Protein AF-A0A645BSR5-F1 (afdb_monomer_lite)

Radius of gyration: 11.01 Å; chains: 1; bounding box: 20×18×25 Å

Secondary structure (DSSP, 8-state):
--HHHHHHHHHTTPPPSS--GGGGGHHHHHHHTTPPP-

Organism: NCBI:txid1076179

pLDDT: mean 86.35, std 6.35, range [63.72, 94.69]

Structure (mmCIF, N/CA/C/O backbone):
data_AF-A0A645BSR5-F1
#
_entry.id   AF-A0A645BSR5-F1
#
loop_
_atom_site.group_PDB
_atom_site.id
_atom_site.type_symbol
_atom_site.label_atom_id
_atom_site.label_alt_id
_atom_site.label_comp_id
_atom_site.label_asym_id
_atom_site.label_entity_id
_atom_site.label_seq_id
_atom_site.pdbx_PDB_ins_code
_atom_site.Cartn_x
_atom_site.Cartn_y
_atom_site.Cartn_z
_atom_site.occupancy
_atom_site.B_iso_or_equiv
_atom_site.auth_seq_id
_atom_site.auth_comp_id
_atom_site.auth_asym_id
_atom_site.auth_atom_id
_atom_site.pdbx_PDB_model_num
ATOM 1 N N . MET A 1 1 ? 7.500 -7.773 -11.510 1.00 84.31 1 MET A N 1
ATOM 2 C CA . MET A 1 1 ? 6.572 -6.669 -11.831 1.00 84.31 1 MET A CA 1
ATOM 3 C C . MET A 1 1 ? 7.301 -5.344 -11.657 1.00 84.31 1 MET A C 1
ATOM 5 O O . MET A 1 1 ? 8.186 -5.253 -10.804 1.00 84.31 1 MET A O 1
ATOM 9 N N . THR A 1 2 ? 6.972 -4.327 -12.451 1.00 94.00 2 THR A N 1
ATOM 10 C CA . THR A 1 2 ? 7.395 -2.940 -12.206 1.00 94.00 2 THR A CA 1
ATOM 11 C C . THR A 1 2 ? 6.657 -2.361 -10.994 1.00 94.00 2 THR A C 1
ATOM 13 O O . THR A 1 2 ? 5.696 -2.944 -10.492 1.00 94.00 2 THR A O 1
ATOM 16 N N . GLY A 1 3 ? 7.092 -1.195 -10.501 1.00 87.62 3 GLY A N 1
ATOM 17 C CA . GLY A 1 3 ? 6.392 -0.514 -9.405 1.00 87.62 3 GLY A CA 1
ATOM 18 C C . GLY A 1 3 ? 4.939 -0.161 -9.746 1.00 87.62 3 GLY A C 1
ATOM 19 O O . GLY A 1 3 ? 4.074 -0.271 -8.883 1.00 87.62 3 GLY A O 1
ATOM 20 N N . TYR A 1 4 ? 4.675 0.202 -11.004 1.00 90.38 4 TYR A N 1
ATOM 21 C CA . TYR A 1 4 ? 3.341 0.531 -11.506 1.00 90.38 4 TYR A CA 1
ATOM 22 C C . TYR A 1 4 ? 2.427 -0.700 -11.559 1.00 90.38 4 TYR A C 1
ATOM 24 O O . TYR A 1 4 ? 1.380 -0.706 -10.919 1.00 90.38 4 TYR A O 1
ATOM 32 N N . GLU A 1 5 ? 2.8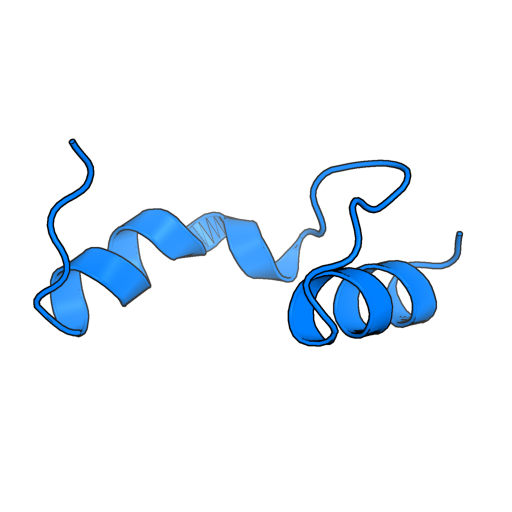74 -1.776 -12.216 1.00 94.69 5 GLU A N 1
ATOM 33 C CA . GLU A 1 5 ? 2.125 -3.042 -12.324 1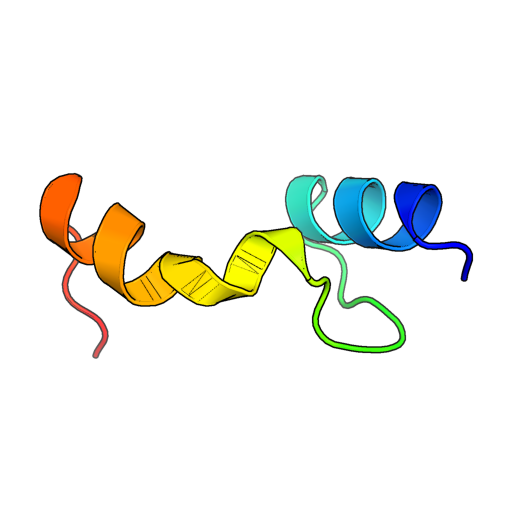.00 94.69 5 GLU A CA 1
ATOM 34 C C . GLU A 1 5 ?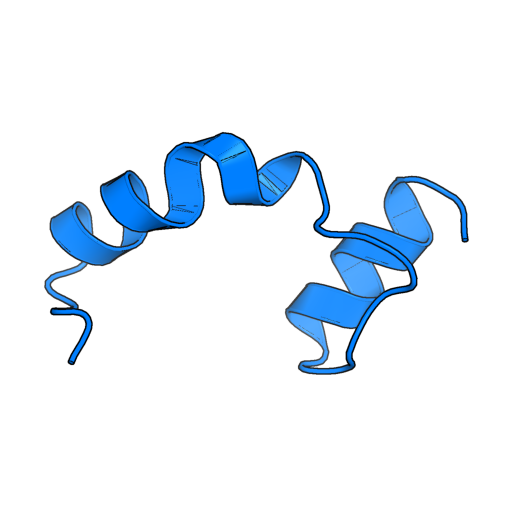 1.755 -3.607 -10.947 1.00 94.69 5 GLU A C 1
ATOM 36 O O . GLU A 1 5 ? 0.705 -4.214 -10.751 1.00 94.69 5 GLU A O 1
ATOM 41 N N . ARG A 1 6 ? 2.638 -3.408 -9.965 1.00 93.81 6 ARG A N 1
ATOM 42 C CA . ARG A 1 6 ? 2.429 -3.856 -8.589 1.00 93.81 6 ARG A CA 1
ATOM 43 C C . ARG A 1 6 ? 1.307 -3.097 -7.884 1.00 93.81 6 ARG A C 1
ATOM 45 O O . ARG A 1 6 ? 0.551 -3.699 -7.127 1.00 93.81 6 ARG A O 1
ATOM 52 N N . ILE A 1 7 ? 1.240 -1.783 -8.095 1.00 88.56 7 ILE A N 1
ATOM 53 C CA . ILE A 1 7 ? 0.175 -0.927 -7.560 1.00 88.56 7 ILE A CA 1
ATOM 54 C C . ILE A 1 7 ? -1.154 -1.315 -8.202 1.00 88.56 7 ILE A C 1
ATOM 56 O O . ILE A 1 7 ? -2.123 -1.555 -7.489 1.00 88.56 7 ILE A O 1
ATOM 60 N N . GLU A 1 8 ? -1.173 -1.441 -9.527 1.00 92.25 8 GLU A N 1
ATOM 61 C CA . GLU A 1 8 ? -2.363 -1.831 -10.282 1.00 92.25 8 GLU A CA 1
ATOM 62 C C . GLU A 1 8 ? -2.900 -3.194 -9.822 1.00 92.25 8 GLU A C 1
ATOM 64 O O . GLU A 1 8 ? -4.074 -3.309 -9.482 1.00 92.25 8 GLU A O 1
ATOM 69 N N . ALA A 1 9 ? -2.034 -4.202 -9.674 1.00 93.31 9 ALA A N 1
ATOM 70 C CA . ALA A 1 9 ? -2.436 -5.513 -9.167 1.00 93.31 9 ALA A CA 1
ATO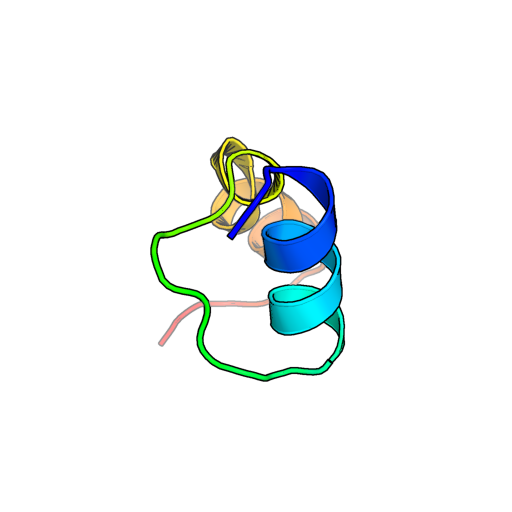M 71 C C . ALA A 1 9 ? -3.055 -5.454 -7.759 1.00 93.31 9 ALA A C 1
ATOM 73 O O . ALA A 1 9 ? -4.051 -6.128 -7.510 1.00 93.31 9 ALA A O 1
ATOM 74 N N . ALA A 1 10 ? -2.501 -4.643 -6.852 1.00 89.25 10 ALA A N 1
ATOM 75 C CA . ALA A 1 10 ? -3.050 -4.484 -5.507 1.00 89.25 10 ALA A CA 1
ATOM 76 C C . ALA A 1 10 ? -4.424 -3.789 -5.512 1.00 89.25 10 ALA A C 1
ATOM 78 O O . ALA A 1 10 ? -5.303 -4.183 -4.747 1.00 89.25 10 ALA A O 1
ATOM 79 N N . LEU A 1 11 ? -4.624 -2.791 -6.382 1.00 87.12 11 LEU A N 1
ATOM 80 C CA . LEU A 1 11 ? -5.922 -2.126 -6.567 1.00 87.12 11 LEU A CA 1
ATOM 81 C C . LEU A 1 11 ? -6.967 -3.065 -7.187 1.00 87.12 11 LEU A C 1
ATOM 83 O O . LEU A 1 11 ? -8.132 -3.019 -6.801 1.00 87.12 11 LEU A O 1
ATOM 87 N N . ASP A 1 12 ? -6.534 -3.970 -8.063 1.00 93.56 12 ASP A N 1
ATOM 88 C CA . ASP A 1 12 ? -7.350 -5.049 -8.634 1.00 93.56 12 ASP A CA 1
ATOM 89 C C . ASP A 1 12 ? -7.650 -6.192 -7.641 1.00 93.56 12 ASP A C 1
ATOM 91 O O . ASP A 1 12 ? -8.295 -7.179 -8.005 1.00 93.56 12 ASP A O 1
ATOM 95 N N . GLY A 1 13 ? -7.144 -6.123 -6.403 1.00 88.69 13 GLY A N 1
ATOM 96 C CA . GLY A 1 13 ? -7.282 -7.192 -5.407 1.00 88.69 13 GLY A CA 1
ATOM 97 C C . GLY A 1 13 ? -6.485 -8.463 -5.733 1.00 88.69 13 GLY A C 1
ATOM 98 O O . GLY A 1 13 ? -6.716 -9.513 -5.133 1.00 88.69 13 GLY A O 1
ATOM 99 N N . LYS A 1 14 ? -5.542 -8.395 -6.678 1.00 94.31 14 LYS A N 1
ATOM 100 C CA . LYS A 1 14 ? -4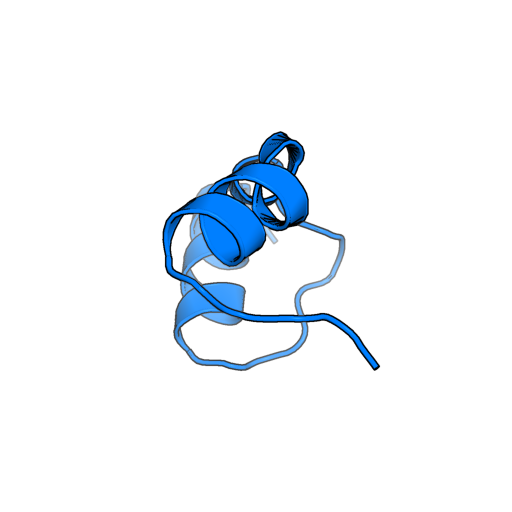.611 -9.482 -7.009 1.00 94.31 14 LYS A CA 1
ATOM 101 C C . LYS A 1 14 ? -3.411 -9.430 -6.065 1.00 94.31 14 LYS A C 1
ATOM 103 O O . LYS A 1 14 ? -2.994 -8.358 -5.635 1.00 94.31 14 LYS A O 1
ATOM 108 N N . MET A 1 15 ? -2.810 -10.585 -5.777 1.00 90.56 15 MET A N 1
ATOM 109 C CA . MET A 1 15 ? -1.583 -10.636 -4.979 1.00 90.56 15 MET A CA 1
ATOM 110 C C . MET A 1 15 ? -0.372 -10.238 -5.846 1.00 90.56 15 MET A C 1
ATOM 112 O O . MET A 1 15 ? -0.068 -10.953 -6.805 1.00 90.56 15 MET A O 1
ATOM 116 N N . PRO A 1 16 ? 0.328 -9.130 -5.544 1.00 91.94 16 PRO A N 1
ATOM 117 C CA . PRO A 1 16 ? 1.542 -8.753 -6.259 1.00 91.94 16 PRO A CA 1
ATOM 118 C C . PRO A 1 16 ? 2.759 -9.610 -5.866 1.00 91.94 16 PRO A C 1
ATOM 120 O O . PRO A 1 16 ? 2.763 -10.290 -4.843 1.00 91.94 16 PRO A O 1
ATOM 123 N N . ASP A 1 17 ? 3.846 -9.500 -6.638 1.00 93.12 17 ASP A N 1
ATOM 124 C CA . ASP A 1 17 ? 5.135 -10.172 -6.384 1.00 93.12 17 ASP A CA 1
ATOM 125 C C . ASP A 1 17 ? 5.841 -9.727 -5.087 1.00 93.12 17 ASP A C 1
ATOM 127 O O . ASP A 1 17 ? 6.667 -10.451 -4.530 1.00 93.12 17 ASP A O 1
ATOM 131 N N . LYS A 1 18 ? 5.527 -8.525 -4.600 1.00 90.19 18 LYS A N 1
ATOM 132 C CA . LYS A 1 18 ? 5.984 -7.960 -3.327 1.00 90.19 18 LYS A CA 1
ATOM 133 C C . LYS A 1 18 ? 4.975 -6.917 -2.862 1.00 90.19 18 LYS A C 1
ATOM 135 O O . LYS A 1 18 ? 4.277 -6.328 -3.682 1.00 90.19 18 LYS A O 1
ATOM 140 N N . THR A 1 19 ? 4.947 -6.613 -1.570 1.00 86.94 19 THR A N 1
ATOM 141 C CA . THR A 1 19 ? 4.161 -5.494 -1.037 1.00 86.94 19 THR A CA 1
ATOM 142 C C . THR A 1 19 ? 4.552 -4.177 -1.733 1.00 86.94 19 THR A C 1
ATOM 144 O O . THR A 1 19 ? 5.733 -3.803 -1.701 1.00 86.94 19 THR A O 1
ATOM 147 N N . PRO A 1 20 ? 3.619 -3.473 -2.403 1.00 88.06 20 PRO A N 1
ATOM 148 C CA . PRO A 1 20 ? 3.921 -2.207 -3.055 1.00 88.06 20 PRO A CA 1
ATOM 149 C C . PRO A 1 20 ? 4.190 -1.104 -2.041 1.00 88.06 20 PRO A C 1
ATOM 151 O O . PRO A 1 20 ? 3.571 -1.040 -0.980 1.00 88.06 20 PRO A O 1
ATOM 154 N N . ILE A 1 21 ? 5.093 -0.195 -2.421 1.00 84.19 21 ILE A N 1
ATOM 155 C CA . ILE A 1 21 ? 5.497 0.932 -1.582 1.00 84.19 21 ILE A CA 1
ATOM 156 C C . ILE A 1 21 ? 4.282 1.775 -1.199 1.00 84.19 21 ILE A C 1
ATOM 158 O O . ILE A 1 21 ? 4.216 2.126 -0.040 1.00 84.19 21 ILE A O 1
ATOM 162 N N . MET A 1 22 ? 3.272 1.976 -2.064 1.00 80.38 22 MET A N 1
ATOM 163 C CA . MET A 1 22 ? 2.052 2.738 -1.717 1.00 80.38 22 MET A CA 1
ATOM 164 C C . MET A 1 22 ? 1.384 2.304 -0.396 1.00 80.38 22 MET A C 1
ATOM 166 O O . MET A 1 22 ? 0.701 3.105 0.238 1.00 80.38 22 MET A O 1
ATOM 170 N N . LEU A 1 23 ? 1.600 1.055 0.042 1.00 81.31 23 LEU A N 1
ATOM 171 C CA . LEU A 1 23 ? 1.053 0.523 1.285 1.00 81.31 23 LEU A CA 1
ATOM 172 C C . LEU A 1 23 ? 1.896 0.845 2.531 1.00 81.31 23 LEU A C 1
ATOM 174 O O . LEU A 1 23 ? 1.516 0.443 3.628 1.00 81.31 23 LEU A O 1
ATOM 178 N N . HIS A 1 24 ? 2.993 1.600 2.406 1.00 81.81 24 HIS A N 1
ATOM 179 C CA . HIS A 1 24 ? 3.865 2.018 3.516 1.00 81.81 24 HIS A CA 1
ATOM 180 C C . HIS A 1 24 ? 3.110 2.683 4.671 1.00 81.81 24 HIS A C 1
ATOM 182 O O . HIS A 1 24 ? 3.523 2.559 5.818 1.00 81.81 24 HIS A O 1
ATOM 188 N N . ASN A 1 25 ? 1.968 3.306 4.372 1.00 73.19 25 ASN A N 1
ATOM 189 C CA . ASN A 1 25 ? 1.089 3.939 5.352 1.00 73.19 25 ASN A CA 1
ATOM 190 C C . ASN A 1 25 ? -0.330 3.367 5.300 1.00 73.19 25 ASN A C 1
ATOM 192 O O . ASN A 1 25 ? -1.256 3.982 5.819 1.00 73.19 25 ASN A O 1
ATOM 196 N N . PHE A 1 26 ? -0.529 2.204 4.674 1.00 82.25 26 PHE A N 1
ATOM 197 C CA . PHE A 1 26 ? -1.867 1.651 4.479 1.00 82.25 26 PHE A CA 1
ATOM 198 C C . PHE A 1 26 ? -2.590 1.441 5.804 1.00 82.25 26 PHE A C 1
ATOM 200 O O . PHE A 1 26 ? -3.754 1.785 5.927 1.00 82.25 26 PHE A O 1
ATOM 207 N N . MET A 1 27 ? -1.880 0.959 6.823 1.00 79.81 27 MET A N 1
ATOM 208 C CA . MET A 1 27 ? -2.443 0.738 8.158 1.00 79.81 27 MET A CA 1
ATOM 209 C C . MET A 1 27 ? -2.870 2.046 8.837 1.00 79.81 27 MET A C 1
ATOM 211 O O . MET A 1 27 ? -3.872 2.078 9.545 1.00 79.81 27 MET A O 1
ATOM 215 N N . MET A 1 28 ? -2.125 3.130 8.603 1.00 83.38 28 MET A N 1
ATOM 216 C CA . MET A 1 28 ? -2.464 4.463 9.102 1.00 83.38 28 MET A CA 1
ATOM 217 C C . MET A 1 28 ? -3.695 5.014 8.373 1.00 83.38 28 MET A C 1
ATOM 219 O O . MET A 1 28 ? -4.650 5.416 9.028 1.00 83.38 28 MET A O 1
ATOM 223 N N . ALA A 1 29 ? -3.718 4.929 7.041 1.00 83.12 29 ALA A N 1
ATOM 224 C CA . ALA A 1 29 ? -4.852 5.359 6.225 1.00 83.12 29 ALA A CA 1
ATOM 225 C C . ALA A 1 29 ? -6.123 4.533 6.501 1.00 83.12 29 ALA A C 1
ATOM 227 O O . ALA A 1 29 ? -7.214 5.086 6.593 1.00 83.12 29 ALA A O 1
ATOM 228 N N . ALA A 1 30 ? -5.996 3.216 6.691 1.00 83.31 30 ALA A N 1
ATOM 229 C CA . ALA A 1 30 ? -7.104 2.332 7.049 1.00 83.31 30 ALA A CA 1
ATOM 230 C C . ALA A 1 30 ? -7.716 2.737 8.396 1.00 83.31 30 ALA A C 1
ATOM 232 O O . ALA A 1 30 ? -8.936 2.847 8.509 1.00 83.31 30 ALA A O 1
ATOM 233 N N . LYS A 1 31 ? -6.867 3.041 9.387 1.00 85.50 31 LYS A N 1
ATOM 234 C CA . LYS A 1 31 ? -7.300 3.556 10.688 1.00 85.50 31 LYS A CA 1
ATOM 235 C C . LYS A 1 31 ? -8.010 4.910 10.565 1.00 85.50 31 LYS A C 1
ATOM 237 O O . LYS A 1 31 ? -9.055 5.089 11.181 1.00 85.50 31 LYS A O 1
ATOM 242 N N . GLU A 1 32 ? -7.472 5.847 9.783 1.00 87.38 32 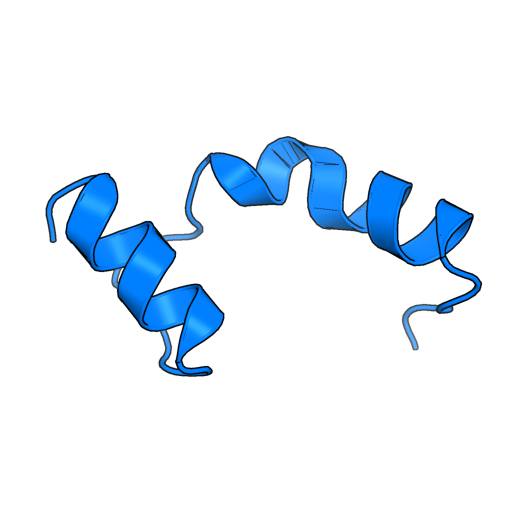GLU A N 1
ATOM 243 C CA . GLU A 1 32 ? -8.109 7.153 9.523 1.00 87.38 32 GLU A CA 1
ATOM 244 C C . GLU A 1 32 ? -9.463 7.013 8.815 1.00 87.38 32 GLU A C 1
ATOM 246 O O . GLU A 1 32 ? -10.395 7.758 9.110 1.00 87.38 32 GLU A O 1
ATOM 251 N N . ALA A 1 33 ? -9.603 6.017 7.940 1.00 86.81 33 ALA A N 1
ATOM 252 C CA . ALA A 1 33 ? -10.854 5.677 7.268 1.00 86.81 33 ALA A CA 1
ATOM 253 C C . ALA A 1 33 ? -11.836 4.866 8.144 1.00 86.81 33 ALA A C 1
ATOM 255 O O . ALA A 1 33 ? -12.899 4.476 7.663 1.00 86.81 33 ALA A O 1
ATOM 256 N N . GLY A 1 34 ? -11.508 4.607 9.416 1.00 88.69 34 GLY A N 1
ATOM 257 C CA . GLY A 1 34 ? -12.383 3.910 10.365 1.00 88.69 34 GLY A CA 1
ATOM 258 C C . GLY A 1 34 ? -12.358 2.381 10.275 1.00 88.69 34 GLY A C 1
ATOM 259 O O . GLY A 1 34 ? -13.183 1.727 10.911 1.00 88.69 34 GLY A O 1
ATOM 260 N N . TYR A 1 35 ? -11.420 1.794 9.526 1.00 86.31 35 TYR A N 1
ATOM 261 C CA . TYR A 1 35 ? -11.227 0.345 9.483 1.00 86.31 35 TYR A CA 1
ATOM 262 C C . TYR A 1 35 ? -10.329 -0.122 10.635 1.00 86.31 35 TYR A C 1
ATOM 264 O O . TYR A 1 35 ? -9.248 0.421 10.874 1.00 86.31 35 TYR A O 1
ATOM 272 N N . THR A 1 36 ? -10.758 -1.177 11.330 1.00 81.44 36 THR A N 1
ATOM 273 C CA . THR A 1 36 ? -9.942 -1.908 12.308 1.00 81.44 36 THR A CA 1
ATOM 274 C C . THR A 1 36 ? -9.413 -3.180 11.667 1.00 81.44 36 THR A C 1
ATOM 276 O O . THR A 1 36 ? -10.184 -3.934 11.075 1.00 81.44 36 THR A O 1
ATOM 279 N N . MET A 1 37 ? -8.117 -3.441 11.803 1.00 76.06 37 MET A N 1
ATOM 280 C CA . MET A 1 37 ? -7.567 -4.734 11.401 1.00 76.06 37 MET A CA 1
ATOM 281 C C . MET A 1 37 ? -7.858 -5.756 12.505 1.00 76.06 37 MET A C 1
ATOM 283 O O . MET A 1 37 ? -7.697 -5.429 13.682 1.00 76.06 37 MET A O 1
ATOM 287 N N . ALA A 1 38 ? -8.351 -6.931 12.108 1.00 63.72 38 ALA A N 1
ATOM 288 C CA . ALA A 1 38 ? -8.680 -8.048 12.997 1.00 63.72 38 ALA A CA 1
ATOM 289 C C . ALA A 1 38 ? -7.430 -8.751 13.542 1.00 63.72 38 ALA A C 1
ATOM 291 O O . ALA A 1 38 ? -6.396 -8.747 12.833 1.00 63.72 38 ALA A O 1
#

Sequence (38 aa):
MTGYERIEAALDGKMPDKTPIMLHNFMMAAKEAGYTMA

Foldseek 3Di:
DDLVVQVVCVVVVHHGPDDHPVCVCVVVVCVVVVHDDD